Protein AF-A0A356DY30-F1 (afdb_monomer)

Radius of gyration: 29.34 Å; Cα contacts (8 Å, |Δi|>4): 37; chains: 1; bounding box: 63×56×59 Å

Solvent-accessible surface area (backbone atoms only — not comparable to full-atom values): 9509 Å² total; per-residue (Å²): 122,69,66,65,59,52,52,55,55,53,58,57,57,61,68,66,70,78,79,78,83,87,79,89,81,82,89,88,83,91,87,86,84,91,81,90,83,89,80,78,90,80,88,80,82,87,79,92,77,80,90,81,81,89,76,92,77,71,90,73,77,81,81,85,73,75,71,76,77,70,88,66,65,66,87,75,55,50,71,73,54,48,52,48,48,53,40,57,50,35,68,77,77,47,59,56,70,63,61,72,67,61,87,61,53,60,67,55,44,49,56,50,50,53,51,39,42,74,73,66,38,82,66,52,74,68,53,48,52,40,51,36,58,45,70,65,68,112

Foldseek 3Di:
DVVVVVVVVVVVVVVVPPPDPPDDDDDDDDDDDDDDDDDDDDDDDDDDDDDDDDDDDDDDDDDPPPPPPPPPPLQPDDPVRLLVVVVVLCVPVDDSVVLLPDDDALVRLLVVVVVVVVVPRPADPSNSNSNSVVSNVD

Sequence (138 aa):
MKTRKSLVLFVGLLTILVLSACATQADLPTEVPVVVQPTEIETMEPVETTESETAEVKTMEASETVEAEETKDLSDLSDAEMEALIAEKADGNHELEFILSQEMSAEEWSATLDRMIGYGADISPEEKEAIIEWLVNR

Nearest PDB structures (foldseek):
  5lqz-assembly1_U  TM=5.099E-01  e=9.447E+00  Ogataea angusta

Secondary structure (DSSP, 8-state):
-HHHHHHHHHHHHHHHGGG------------------------------------------------------GGG--HHHHHHHHHHHHTTSS-HHHHHT----HHHHHHHHHHHHHHT----HHHHHHHHHHHHH-

Structure (mmCIF, N/CA/C/O backbone):
data_AF-A0A356DY30-F1
#
_entry.id   AF-A0A356DY30-F1
#
loop_
_atom_site.group_PDB
_atom_site.id
_atom_site.type_symbol
_atom_site.label_atom_id
_atom_site.label_alt_id
_atom_site.label_comp_id
_atom_site.label_asym_id
_atom_site.label_entity_id
_atom_site.label_seq_id
_atom_site.pdbx_PDB_ins_code
_atom_site.Cartn_x
_atom_site.Cartn_y
_atom_site.Cartn_z
_atom_site.occupancy
_atom_site.B_iso_or_equiv
_atom_site.auth_seq_id
_atom_site.auth_comp_id
_atom_site.auth_asym_id
_atom_site.auth_atom_id
_atom_site.pdbx_PDB_model_num
ATOM 1 N N . MET A 1 1 ? -17.108 -36.200 -10.462 1.00 50.03 1 MET A N 1
ATOM 2 C CA . MET A 1 1 ? -17.301 -37.179 -9.356 1.00 50.03 1 MET A CA 1
ATOM 3 C C . MET A 1 1 ? -16.230 -37.111 -8.251 1.00 50.03 1 MET A C 1
ATOM 5 O O . MET A 1 1 ? -16.413 -37.755 -7.223 1.00 50.03 1 MET A O 1
ATOM 9 N N . LYS A 1 2 ? -15.141 -36.337 -8.413 1.00 55.62 2 LYS A N 1
ATOM 10 C CA . LYS A 1 2 ? -14.040 -36.224 -7.434 1.00 55.62 2 LYS A CA 1
ATOM 11 C C . LYS A 1 2 ? -14.417 -35.410 -6.180 1.00 55.62 2 LYS A C 1
ATOM 13 O O . LYS A 1 2 ? -14.047 -35.787 -5.077 1.00 55.62 2 LYS A O 1
ATOM 18 N N . THR A 1 3 ? -15.239 -34.372 -6.336 1.00 60.41 3 THR A N 1
ATOM 19 C CA . THR A 1 3 ? -15.653 -33.467 -5.245 1.00 60.41 3 THR A CA 1
ATOM 20 C C . THR A 1 3 ? -16.587 -34.123 -4.227 1.00 60.41 3 THR A C 1
ATOM 22 O O . THR A 1 3 ? -16.444 -33.899 -3.033 1.00 60.41 3 THR A O 1
ATOM 25 N N . ARG A 1 4 ? -17.482 -35.021 -4.662 1.00 64.62 4 ARG A N 1
ATOM 26 C CA . ARG A 1 4 ? -18.434 -35.709 -3.766 1.00 64.62 4 ARG A CA 1
ATOM 27 C C . ARG A 1 4 ? -17.764 -36.730 -2.837 1.00 64.62 4 ARG A C 1
ATOM 29 O O . ARG A 1 4 ? -18.181 -36.866 -1.696 1.00 64.62 4 ARG A O 1
ATOM 36 N N . LYS A 1 5 ? -16.709 -37.417 -3.297 1.00 59.84 5 LYS A N 1
ATOM 37 C CA . LYS A 1 5 ? -15.907 -38.325 -2.452 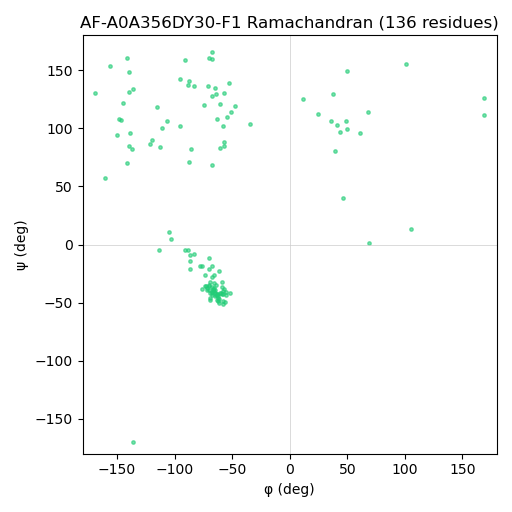1.00 59.84 5 LYS A CA 1
ATOM 38 C C . LYS A 1 5 ? -15.017 -37.558 -1.467 1.00 59.84 5 LYS A C 1
ATOM 40 O O . LYS A 1 5 ? -14.884 -37.997 -0.333 1.00 59.84 5 LYS A O 1
ATOM 45 N N . SER A 1 6 ? -14.476 -36.403 -1.871 1.00 59.16 6 SER A N 1
ATOM 46 C CA . SER A 1 6 ? -13.722 -35.516 -0.970 1.00 59.16 6 SER A CA 1
ATOM 47 C C . SER A 1 6 ? -14.611 -34.902 0.118 1.00 59.16 6 SER A C 1
ATOM 49 O O . SER A 1 6 ? -14.205 -34.853 1.272 1.00 59.16 6 SER A O 1
ATOM 51 N N . LEU A 1 7 ? -15.845 -34.514 -0.227 1.00 59.81 7 LEU A N 1
ATOM 52 C CA . LEU A 1 7 ? -16.814 -33.944 0.714 1.00 59.81 7 LEU A CA 1
ATOM 53 C C . LEU A 1 7 ? -17.208 -34.941 1.821 1.00 59.81 7 LEU A C 1
ATOM 55 O O . LEU A 1 7 ? -17.242 -34.582 2.992 1.00 59.81 7 LEU A O 1
ATOM 59 N N . VAL A 1 8 ? -17.451 -36.211 1.473 1.00 62.38 8 VAL A N 1
ATOM 60 C CA . VAL A 1 8 ? -17.827 -37.248 2.456 1.00 62.38 8 VAL A CA 1
ATOM 61 C C . VAL A 1 8 ? -16.662 -37.600 3.394 1.00 62.38 8 VAL A C 1
ATOM 63 O O . VAL A 1 8 ? -16.891 -37.880 4.568 1.00 62.38 8 VAL A O 1
ATOM 66 N N . LEU A 1 9 ? -15.414 -37.531 2.915 1.00 60.12 9 LEU A N 1
ATOM 67 C CA . LEU A 1 9 ? -14.227 -37.780 3.743 1.00 60.12 9 LEU A CA 1
ATOM 68 C C . LEU A 1 9 ? -13.961 -36.652 4.754 1.00 60.12 9 LEU A C 1
ATOM 70 O O . LEU A 1 9 ? -13.599 -36.941 5.892 1.00 60.12 9 LEU A O 1
ATOM 74 N N . PHE A 1 10 ? -14.201 -35.391 4.384 1.00 60.16 10 PHE A N 1
ATOM 75 C CA . PHE A 1 10 ? -14.034 -34.251 5.297 1.00 60.16 10 PHE A CA 1
ATOM 76 C C . PHE A 1 10 ? -15.111 -34.190 6.387 1.00 60.16 10 PHE A C 1
ATOM 78 O O . PHE A 1 10 ? -14.798 -33.921 7.546 1.00 60.16 10 PHE A O 1
ATOM 85 N N . VAL A 1 11 ? -16.368 -34.499 6.047 1.00 60.69 11 VAL A N 1
ATOM 86 C CA . VAL A 1 11 ? -17.472 -34.501 7.023 1.00 60.69 11 VAL A CA 1
ATOM 87 C C . VAL A 1 11 ? -17.304 -35.626 8.052 1.00 60.69 11 VAL A C 1
ATOM 89 O O . VAL A 1 11 ? -17.569 -35.415 9.232 1.00 60.69 11 VAL A O 1
ATOM 92 N N . GLY A 1 12 ? -16.791 -36.795 7.649 1.00 59.03 12 GLY A N 1
ATOM 93 C CA . GLY A 1 12 ? -16.480 -37.881 8.586 1.00 59.03 12 GLY A CA 1
ATOM 94 C C . GLY A 1 12 ? -15.362 -37.524 9.574 1.00 59.03 12 GLY A C 1
ATOM 95 O O . GLY A 1 12 ? -15.496 -37.788 10.768 1.00 59.03 12 GLY A O 1
ATOM 96 N N . LEU A 1 13 ? -14.297 -36.863 9.105 1.00 59.59 13 LEU A N 1
ATOM 97 C CA . LEU A 1 13 ? -13.152 -36.474 9.938 1.00 59.59 13 LEU A CA 1
ATOM 98 C C . LEU A 1 13 ? -13.527 -35.429 11.009 1.00 59.59 13 LEU A C 1
ATOM 100 O O . LEU A 1 13 ? -13.065 -35.516 12.145 1.00 59.59 13 LEU A O 1
ATOM 104 N N . LEU A 1 14 ? -14.412 -34.483 10.675 1.00 58.38 14 LEU A N 1
ATOM 105 C CA . LEU A 1 14 ? -14.859 -33.425 11.592 1.00 58.38 14 LEU A CA 1
ATOM 106 C C . LEU A 1 14 ? -15.707 -33.944 12.765 1.00 58.38 14 LEU A C 1
ATOM 108 O O . LEU A 1 14 ? -15.675 -33.363 13.845 1.00 58.38 14 LEU A O 1
ATOM 112 N N . THR A 1 15 ? -16.419 -35.063 12.600 1.00 58.31 15 THR A N 1
ATOM 113 C CA . THR A 1 15 ? -17.263 -35.623 13.677 1.00 58.31 15 THR A CA 1
ATOM 114 C C . THR A 1 15 ? -16.485 -36.348 14.781 1.00 58.31 15 THR A C 1
ATOM 116 O O . THR A 1 15 ? -17.002 -36.505 15.884 1.00 58.31 15 THR A O 1
ATOM 119 N N . ILE A 1 16 ? -15.233 -36.748 14.533 1.00 59.56 16 ILE A N 1
ATOM 120 C CA . ILE A 1 16 ? -14.413 -37.502 15.501 1.00 59.56 16 ILE A CA 1
ATOM 121 C C . ILE A 1 16 ? -13.660 -36.563 16.467 1.00 59.56 16 ILE A C 1
ATOM 123 O O . ILE A 1 16 ? -13.303 -36.967 17.572 1.00 59.56 16 ILE A O 1
ATOM 127 N N . LEU A 1 17 ? -13.469 -35.290 16.103 1.00 58.19 17 LEU A N 1
ATOM 128 C CA . LEU A 1 17 ? -12.658 -34.329 16.867 1.00 58.19 17 LEU A CA 1
ATOM 129 C C . LEU A 1 17 ? -13.381 -33.648 18.046 1.00 58.19 17 LEU A C 1
ATOM 131 O O . LEU A 1 17 ? -12.733 -32.985 18.849 1.00 58.19 17 LEU A O 1
ATOM 135 N N . VAL A 1 18 ? -14.698 -33.823 18.199 1.00 59.78 18 VAL A N 1
ATOM 136 C CA . VAL A 1 18 ? -15.502 -33.081 19.199 1.00 59.78 18 VAL A CA 1
ATOM 137 C C . VAL A 1 18 ? -15.558 -33.769 20.580 1.00 59.78 18 VAL A C 1
ATOM 139 O O . VAL A 1 18 ? -16.084 -33.207 21.534 1.00 59.78 18 VAL A O 1
ATOM 142 N N . LEU A 1 19 ? -14.986 -34.967 20.746 1.00 60.94 19 LEU A N 1
ATOM 143 C CA . LEU A 1 19 ? -15.152 -35.773 21.971 1.00 60.94 19 LEU A CA 1
ATOM 144 C C . LEU A 1 19 ? -13.967 -35.770 22.953 1.00 60.94 19 LEU A C 1
ATOM 146 O O . LEU A 1 19 ? -14.023 -36.490 23.946 1.00 60.94 19 LEU A O 1
ATOM 150 N N . SER A 1 20 ? -12.902 -34.991 22.734 1.00 62.38 20 SER A N 1
ATOM 151 C CA . SER A 1 20 ? -11.688 -35.118 23.559 1.00 62.38 20 SER A CA 1
ATOM 152 C C . SER A 1 20 ? -11.013 -33.791 23.906 1.00 62.38 20 SER A C 1
ATOM 154 O O . SER A 1 20 ? -9.905 -33.532 23.447 1.00 62.38 20 SER A O 1
ATOM 156 N N . ALA A 1 21 ? -11.637 -32.979 24.765 1.00 56.34 21 ALA A N 1
ATOM 157 C CA . ALA A 1 21 ? -10.910 -31.978 25.558 1.00 56.34 21 ALA A CA 1
ATOM 158 C C . ALA A 1 21 ? -11.705 -31.493 26.789 1.00 56.34 21 ALA A C 1
ATOM 160 O O . ALA A 1 21 ? -11.929 -30.301 26.973 1.00 56.34 21 ALA A O 1
ATOM 161 N N . CYS A 1 22 ? -12.113 -32.408 27.670 1.00 65.75 22 CYS A N 1
ATOM 162 C CA . CYS A 1 22 ? -12.351 -32.062 29.075 1.00 65.75 22 CYS A CA 1
ATOM 163 C C . CYS A 1 22 ? -11.298 -32.780 29.920 1.00 65.75 22 CYS A C 1
ATOM 165 O O . CYS A 1 22 ? -11.540 -33.866 30.436 1.00 65.75 22 CYS A O 1
ATOM 167 N N . ALA A 1 23 ? -10.115 -32.181 30.031 1.00 62.91 23 ALA A N 1
ATOM 168 C CA . ALA A 1 23 ? -9.128 -32.556 31.034 1.00 62.91 23 ALA A CA 1
ATOM 169 C C . ALA A 1 23 ? -8.837 -31.319 31.887 1.00 62.91 23 ALA A C 1
ATOM 171 O O . ALA A 1 23 ? -7.950 -30.522 31.601 1.00 62.91 23 ALA A O 1
ATOM 172 N N . THR A 1 24 ? -9.667 -31.139 32.911 1.00 67.00 24 THR A N 1
ATOM 173 C CA . THR A 1 24 ? -9.412 -30.245 34.039 1.00 67.00 24 THR A CA 1
ATOM 174 C C . THR A 1 24 ? -8.249 -30.802 34.850 1.00 67.00 24 THR A C 1
ATOM 176 O O . THR A 1 24 ? -8.324 -31.942 35.307 1.00 67.00 24 THR A O 1
ATOM 179 N N . GLN A 1 25 ? -7.228 -29.988 35.116 1.00 64.75 25 GLN A N 1
ATOM 180 C CA . GLN A 1 25 ? -6.392 -30.185 36.295 1.00 64.75 25 GLN A CA 1
ATOM 181 C C . GLN A 1 25 ? -6.057 -28.844 36.950 1.00 64.75 25 GLN A C 1
ATOM 183 O O . GLN A 1 25 ? -5.703 -27.873 36.287 1.00 64.75 25 GLN A O 1
ATOM 188 N N . ALA A 1 26 ? -6.260 -28.829 38.264 1.00 54.00 26 ALA A N 1
ATOM 189 C CA . ALA A 1 26 ? -6.121 -27.710 39.175 1.00 54.00 26 ALA A CA 1
ATOM 190 C C . ALA A 1 26 ? -4.683 -27.584 39.720 1.00 54.00 26 ALA A C 1
ATOM 192 O O . ALA A 1 26 ? -4.073 -28.592 40.061 1.00 54.00 26 ALA A O 1
ATOM 193 N N . ASP A 1 27 ? -4.210 -26.337 39.762 1.00 57.09 27 ASP A N 1
ATOM 194 C CA . ASP A 1 27 ? -3.654 -25.566 40.893 1.00 57.09 27 ASP A CA 1
ATOM 195 C C . ASP A 1 27 ? -2.547 -26.102 41.847 1.00 57.09 27 ASP A C 1
ATOM 197 O O . ASP A 1 27 ? -2.540 -27.259 42.265 1.00 57.09 27 ASP A O 1
ATOM 201 N N . LEU A 1 28 ? -1.756 -25.113 42.317 1.00 58.84 28 LEU A N 1
ATOM 202 C CA . LEU A 1 28 ? -0.865 -25.012 43.500 1.00 58.84 28 LEU A CA 1
ATOM 203 C C . LEU A 1 28 ? 0.678 -25.179 43.303 1.00 58.84 28 LEU A C 1
ATOM 205 O O . LEU A 1 28 ? 1.116 -25.756 42.312 1.00 58.84 28 LEU A O 1
ATOM 209 N N . PRO A 1 29 ? 1.538 -24.614 44.198 1.00 60.25 29 PRO A N 1
ATOM 210 C CA . PRO A 1 29 ? 2.161 -23.287 44.041 1.00 60.25 29 PRO A CA 1
ATOM 211 C C . PRO A 1 29 ? 3.681 -23.284 44.397 1.00 60.25 29 PRO A C 1
ATOM 213 O O . PRO A 1 29 ? 4.257 -24.327 44.677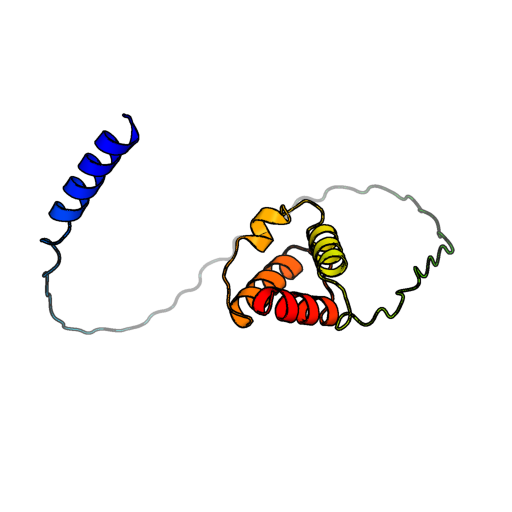 1.00 60.25 29 PRO A O 1
ATOM 216 N N . THR A 1 30 ? 4.290 -22.089 44.489 1.00 51.59 30 THR A N 1
ATOM 217 C CA . THR A 1 30 ? 5.448 -21.758 45.364 1.00 51.59 30 THR A CA 1
ATOM 218 C C . THR A 1 30 ? 6.819 -22.394 45.059 1.00 51.59 30 THR A C 1
ATOM 220 O O . THR A 1 30 ? 7.026 -23.576 45.282 1.00 51.59 30 THR A O 1
ATOM 223 N N . GLU A 1 31 ? 7.809 -21.575 44.675 1.00 52.69 31 GLU A N 1
ATOM 224 C CA . GLU A 1 31 ? 8.948 -21.147 45.527 1.00 52.69 31 GLU A CA 1
ATOM 225 C C . GLU A 1 31 ? 10.027 -20.440 44.669 1.00 52.69 31 GLU A C 1
ATOM 227 O O . GLU A 1 31 ? 10.505 -20.967 43.670 1.00 52.69 31 GLU A O 1
ATOM 232 N N . VAL A 1 32 ? 10.403 -19.221 45.063 1.00 66.19 32 VAL A N 1
ATOM 233 C CA . VAL A 1 32 ? 11.629 -18.495 44.661 1.00 66.19 32 VAL A CA 1
ATOM 234 C C . VAL A 1 32 ? 12.678 -18.750 45.750 1.00 66.19 32 VAL A C 1
ATOM 236 O O . VAL A 1 32 ? 12.275 -18.721 46.915 1.00 66.19 32 VAL A O 1
ATOM 239 N N . PRO A 1 33 ? 13.992 -18.923 45.459 1.00 57.38 33 PRO A N 1
ATOM 240 C CA . PRO A 1 33 ? 14.856 -17.745 45.238 1.00 57.38 33 PRO A CA 1
ATOM 241 C C . PRO A 1 33 ? 16.145 -17.924 44.379 1.00 57.38 33 PRO A C 1
ATOM 243 O O . PRO A 1 33 ? 16.749 -18.985 44.327 1.00 57.38 33 PRO A O 1
ATOM 246 N N . VAL A 1 34 ? 16.567 -16.803 43.763 1.00 54.81 34 VAL A N 1
ATOM 247 C CA . VAL A 1 34 ? 17.926 -16.191 43.673 1.00 54.81 34 VAL A CA 1
ATOM 248 C C . VAL A 1 34 ? 19.170 -17.101 43.526 1.00 54.81 34 VAL A C 1
ATOM 250 O O . VAL A 1 34 ? 19.427 -17.937 44.377 1.00 54.81 34 VAL A O 1
ATOM 253 N N . VAL A 1 35 ? 20.035 -16.815 42.534 1.00 51.34 35 VAL A N 1
ATOM 254 C CA . VAL A 1 35 ? 21.464 -16.406 42.686 1.00 51.34 35 VAL A CA 1
ATOM 255 C C . VAL A 1 35 ? 22.198 -16.431 41.325 1.00 51.34 35 VAL A C 1
ATOM 257 O O . VAL A 1 35 ? 22.431 -17.471 40.724 1.00 51.34 35 VAL A O 1
ATOM 260 N N . VAL A 1 36 ? 22.540 -15.218 40.876 1.00 53.03 36 VAL A N 1
ATOM 261 C CA . VAL A 1 36 ? 23.788 -14.730 40.250 1.00 53.03 36 VAL A CA 1
ATOM 262 C C . VAL A 1 36 ? 24.820 -15.778 39.794 1.00 53.03 36 VAL A C 1
ATOM 264 O O . VAL A 1 36 ? 25.368 -16.489 40.628 1.00 53.03 36 VAL A O 1
ATOM 267 N N . GLN A 1 37 ? 25.223 -15.732 38.515 1.00 54.38 37 GLN A N 1
ATOM 268 C CA . GLN A 1 37 ? 26.633 -15.533 38.125 1.00 54.38 37 GLN A CA 1
ATOM 269 C C . GLN A 1 37 ? 26.799 -15.249 36.613 1.00 54.38 37 GLN A C 1
ATOM 271 O O . GLN A 1 37 ? 26.254 -15.988 35.796 1.00 54.38 37 GLN A O 1
ATOM 276 N N . PRO A 1 38 ? 27.541 -14.187 36.236 1.00 55.22 38 PRO A N 1
ATOM 277 C CA . PRO A 1 38 ? 28.039 -13.955 34.884 1.00 55.22 38 PRO A CA 1
ATOM 278 C C . PRO A 1 38 ? 29.396 -14.652 34.713 1.00 55.22 38 PRO A C 1
ATOM 280 O O . PRO A 1 38 ? 30.224 -14.633 35.626 1.00 55.22 38 PRO A O 1
ATOM 283 N N . THR A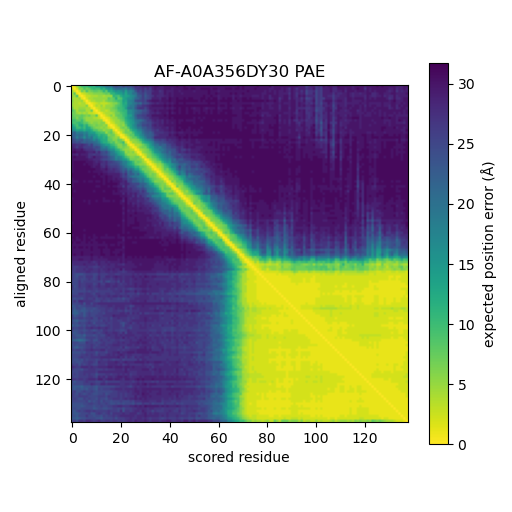 1 39 ? 29.661 -15.263 33.560 1.00 46.03 39 THR A N 1
ATOM 284 C CA . THR A 1 39 ? 30.970 -15.874 33.285 1.00 46.03 39 THR A CA 1
ATOM 285 C C . THR A 1 39 ? 31.325 -15.717 31.806 1.00 46.03 39 THR A C 1
ATOM 287 O O . THR A 1 39 ? 30.547 -16.129 30.954 1.00 46.03 39 THR A O 1
ATOM 290 N N . GLU A 1 40 ? 32.477 -15.060 31.595 1.00 51.47 40 GLU A N 1
ATOM 291 C CA . GLU A 1 40 ? 33.423 -15.078 30.456 1.00 51.47 40 GLU A CA 1
ATOM 292 C C . GLU A 1 40 ? 32.829 -14.919 29.045 1.00 51.47 40 GLU A C 1
ATOM 294 O O . GLU A 1 40 ? 32.150 -15.792 28.530 1.00 51.47 40 GLU A O 1
ATOM 299 N N . ILE A 1 41 ? 32.968 -13.777 28.361 1.00 48.41 41 ILE A N 1
ATOM 300 C CA . ILE A 1 41 ? 34.210 -13.220 27.785 1.00 48.41 41 ILE A CA 1
ATOM 301 C C . ILE A 1 41 ? 35.104 -14.311 27.176 1.00 48.41 41 ILE A C 1
ATOM 303 O O . ILE A 1 41 ? 36.096 -14.706 27.778 1.00 48.41 41 ILE A O 1
ATOM 307 N N . GLU A 1 42 ? 34.792 -14.746 25.954 1.00 49.81 42 GLU A N 1
ATOM 308 C CA . GLU A 1 42 ? 35.799 -15.354 25.085 1.00 49.81 42 GLU A CA 1
ATOM 309 C C . GLU A 1 42 ? 36.079 -14.412 23.913 1.00 49.81 42 GLU A C 1
ATOM 311 O O . GLU A 1 42 ? 35.310 -14.250 22.966 1.00 49.81 42 GLU A O 1
ATOM 316 N N . THR A 1 43 ? 37.189 -13.705 24.078 1.00 47.09 43 THR A N 1
ATOM 317 C CA . THR A 1 43 ? 37.907 -12.943 23.072 1.00 47.09 43 THR A CA 1
ATOM 318 C C . THR A 1 43 ? 38.381 -13.867 21.956 1.00 47.09 43 THR A C 1
ATOM 320 O O . THR A 1 43 ? 39.208 -14.740 22.199 1.00 47.09 43 THR A O 1
ATOM 323 N N . MET A 1 44 ? 37.953 -13.597 20.724 1.00 46.97 44 MET A N 1
ATOM 324 C CA . MET A 1 44 ? 38.687 -13.985 19.519 1.00 46.97 44 MET A CA 1
ATOM 325 C C . MET A 1 44 ? 38.609 -12.847 18.490 1.00 46.97 44 MET A C 1
ATOM 327 O O . MET A 1 44 ? 37.764 -12.836 17.604 1.00 46.97 44 MET A O 1
ATOM 331 N N . GLU A 1 45 ? 39.510 -11.877 18.621 1.00 60.22 45 GLU A N 1
ATOM 332 C CA . GLU A 1 45 ? 40.210 -11.317 17.455 1.00 60.22 45 GLU A CA 1
ATOM 333 C C . GLU A 1 45 ? 41.494 -12.157 17.277 1.00 60.22 45 GLU A C 1
ATOM 335 O O . GLU A 1 45 ? 41.905 -12.768 18.271 1.00 60.22 45 GLU A O 1
ATOM 340 N N . PRO A 1 46 ? 42.178 -12.229 16.114 1.00 54.53 46 PRO A N 1
ATOM 341 C CA . PRO A 1 46 ? 42.156 -11.281 14.990 1.00 54.53 46 PRO A CA 1
ATOM 342 C C . PRO A 1 46 ? 42.209 -11.939 13.591 1.00 54.53 46 PRO A C 1
ATOM 344 O O . PRO A 1 46 ? 42.733 -13.035 13.444 1.00 54.53 46 PRO A O 1
ATOM 347 N N . VAL A 1 47 ? 41.812 -11.226 12.532 1.00 45.38 47 VAL A N 1
ATOM 348 C CA . VAL A 1 47 ? 42.486 -11.339 11.222 1.00 45.38 47 VAL A CA 1
ATOM 349 C C . VAL A 1 47 ? 42.445 -9.975 10.540 1.00 45.38 47 VAL A C 1
ATOM 351 O O . VAL A 1 47 ? 41.412 -9.536 10.041 1.00 45.38 47 VAL A O 1
ATOM 354 N N . GLU A 1 48 ? 43.607 -9.326 10.509 1.00 51.06 48 GLU A N 1
ATOM 355 C CA . GLU A 1 48 ? 43.931 -8.323 9.505 1.00 51.06 48 GLU A CA 1
ATOM 356 C C . GLU A 1 48 ? 43.806 -8.933 8.106 1.00 51.06 48 GLU A C 1
ATOM 358 O O . GLU A 1 48 ? 44.380 -9.982 7.808 1.00 51.06 48 GLU A O 1
ATOM 363 N N . THR A 1 49 ? 43.101 -8.254 7.210 1.00 40.81 49 THR A N 1
ATOM 364 C CA . THR A 1 49 ? 43.273 -8.443 5.770 1.00 40.81 49 THR A CA 1
ATOM 365 C C . THR A 1 49 ? 43.231 -7.075 5.103 1.00 40.81 49 THR A C 1
ATOM 367 O O . THR A 1 49 ? 42.176 -6.494 4.885 1.00 40.81 49 THR A O 1
ATOM 370 N N . THR A 1 50 ? 44.441 -6.561 4.892 1.00 38.22 50 THR A N 1
ATOM 371 C CA . THR A 1 50 ? 44.963 -6.026 3.628 1.00 38.22 50 THR A CA 1
ATOM 372 C C . THR A 1 50 ? 44.023 -5.177 2.767 1.00 38.22 50 THR A C 1
ATOM 374 O O . THR A 1 50 ? 43.200 -5.683 2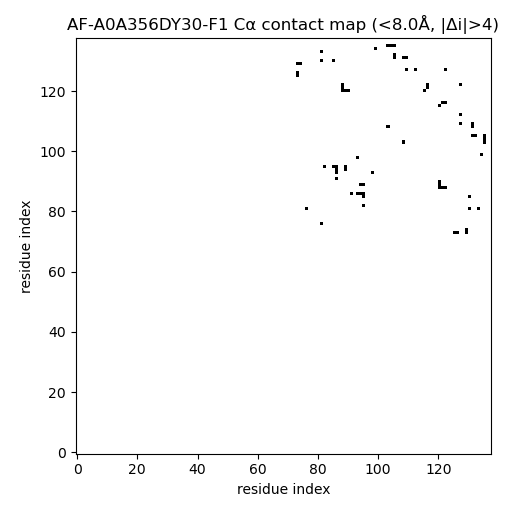.013 1.00 38.22 50 THR A O 1
ATOM 377 N N . GLU A 1 51 ? 44.253 -3.867 2.853 1.00 52.38 51 GLU A N 1
ATOM 378 C CA . GLU A 1 51 ? 44.578 -2.959 1.742 1.00 52.38 51 GLU A CA 1
ATOM 379 C C . GLU A 1 51 ? 44.114 -3.358 0.323 1.00 52.38 51 GLU A C 1
ATOM 381 O O . GLU A 1 51 ? 44.665 -4.251 -0.319 1.00 52.38 51 GLU A O 1
ATOM 386 N N . SER A 1 52 ? 43.167 -2.587 -0.208 1.00 41.34 52 SER A N 1
ATOM 387 C CA . SER A 1 52 ? 43.031 -2.288 -1.639 1.00 41.34 52 SER A CA 1
ATOM 388 C C . SER A 1 52 ? 42.401 -0.894 -1.716 1.00 41.34 52 SER A C 1
ATOM 390 O O . SER A 1 52 ? 41.279 -0.679 -1.268 1.00 41.34 52 SER A O 1
ATOM 392 N N . GLU A 1 53 ? 43.235 0.135 -1.834 1.00 49.94 53 GLU A N 1
ATOM 393 C CA . GLU A 1 53 ? 43.580 0.797 -3.098 1.00 49.94 53 GLU A CA 1
ATOM 394 C C . GLU A 1 53 ? 42.358 1.413 -3.803 1.00 49.94 53 GLU A C 1
ATOM 396 O O . GLU A 1 53 ? 41.608 0.767 -4.524 1.00 49.94 53 GLU A O 1
ATOM 401 N N . THR A 1 54 ? 42.193 2.711 -3.545 1.00 42.00 54 THR A N 1
ATOM 402 C CA . THR A 1 54 ? 42.021 3.768 -4.547 1.00 42.00 54 THR A CA 1
ATOM 403 C C . THR A 1 54 ? 41.225 3.426 -5.810 1.00 42.00 54 THR A C 1
ATOM 405 O O . THR A 1 54 ? 41.760 2.899 -6.780 1.00 42.00 54 THR A O 1
ATOM 408 N N . ALA A 1 55 ? 39.998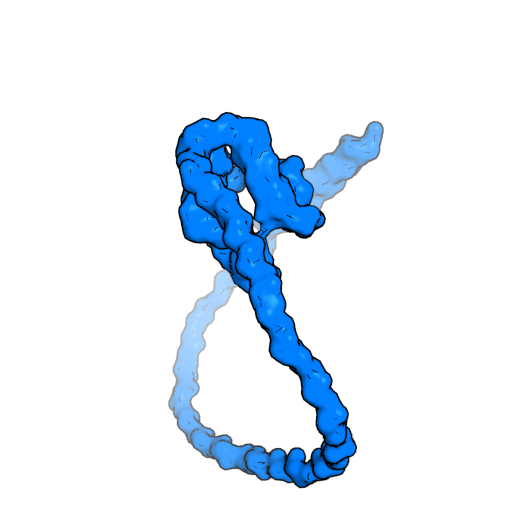 3.940 -5.882 1.00 43.19 55 ALA A N 1
ATOM 409 C CA . ALA A 1 55 ? 39.471 4.467 -7.134 1.00 43.19 55 ALA A CA 1
ATOM 410 C C . ALA A 1 55 ? 38.503 5.616 -6.840 1.00 43.19 55 ALA A C 1
ATOM 412 O O . ALA A 1 55 ? 37.388 5.421 -6.359 1.00 43.19 55 ALA A O 1
ATOM 413 N N . GLU A 1 56 ? 38.963 6.828 -7.145 1.00 55.31 56 GLU A N 1
ATOM 414 C CA . GLU A 1 56 ? 38.112 7.975 -7.425 1.00 55.31 56 GLU A CA 1
ATOM 415 C C . GLU A 1 56 ? 37.013 7.566 -8.413 1.00 55.31 56 GLU A C 1
ATOM 417 O O . GLU A 1 56 ? 37.291 7.212 -9.559 1.00 55.31 56 GLU A O 1
ATOM 422 N N . VAL A 1 57 ? 35.753 7.674 -8.000 1.00 45.03 57 VAL A N 1
ATOM 423 C CA . VAL A 1 57 ? 34.634 7.735 -8.937 1.00 45.03 57 VAL A CA 1
ATOM 424 C C . VAL A 1 57 ? 33.920 9.054 -8.708 1.00 45.03 57 VAL A C 1
ATOM 426 O O . VAL A 1 57 ? 33.024 9.189 -7.887 1.00 45.03 57 VAL A O 1
ATOM 429 N N . LYS A 1 58 ? 34.414 10.036 -9.462 1.00 47.47 58 LYS A N 1
ATOM 430 C CA . LYS A 1 58 ? 33.615 10.916 -10.310 1.00 47.47 58 LYS A CA 1
ATOM 431 C C . LYS A 1 58 ? 32.399 11.548 -9.631 1.00 47.47 58 LYS A C 1
ATOM 433 O O . LYS A 1 58 ? 31.305 10.995 -9.629 1.00 47.47 58 LYS A O 1
ATOM 438 N N . THR A 1 59 ? 32.597 12.799 -9.228 1.00 44.19 59 THR A N 1
ATOM 439 C CA . THR A 1 59 ? 31.595 13.864 -9.299 1.00 44.19 59 THR A CA 1
ATOM 440 C C . THR A 1 59 ? 30.723 13.674 -10.543 1.00 44.19 59 THR A C 1
ATOM 442 O O . THR A 1 59 ? 31.159 13.936 -11.666 1.00 44.19 59 THR A O 1
ATOM 445 N N . MET A 1 60 ? 29.505 13.177 -10.349 1.00 44.38 60 MET A N 1
ATOM 446 C CA . MET A 1 60 ? 28.431 13.330 -11.317 1.00 44.38 60 MET A CA 1
ATOM 447 C C . MET A 1 60 ? 27.639 14.546 -10.870 1.00 44.38 60 MET A C 1
ATOM 449 O O . MET A 1 60 ? 26.886 14.511 -9.901 1.00 44.38 60 MET A O 1
ATOM 453 N N . GLU A 1 61 ? 27.902 15.650 -11.562 1.00 47.47 61 GLU A N 1
ATOM 454 C CA . GLU A 1 61 ? 26.935 16.723 -11.680 1.00 47.47 61 GLU A CA 1
ATOM 455 C C . GLU A 1 61 ? 25.598 16.163 -12.170 1.00 47.47 61 GLU A C 1
ATOM 457 O O . GLU A 1 61 ? 25.555 15.332 -13.078 1.00 47.47 61 GLU A O 1
ATOM 462 N N . ALA A 1 62 ? 24.539 16.695 -11.566 1.00 48.19 62 ALA A N 1
ATOM 463 C CA . ALA A 1 62 ? 23.287 17.056 -12.207 1.00 48.19 62 ALA A CA 1
ATOM 464 C C . ALA A 1 62 ? 22.712 16.052 -13.219 1.00 48.19 62 ALA A C 1
ATOM 466 O O . ALA A 1 62 ? 22.930 16.129 -14.427 1.00 48.19 62 ALA A O 1
ATOM 467 N N . SER A 1 63 ? 21.782 15.242 -12.733 1.00 40.69 63 SER A N 1
ATOM 468 C CA . SER A 1 63 ? 20.494 15.189 -13.410 1.00 40.69 63 SER A CA 1
ATOM 469 C C . SER A 1 63 ? 19.414 15.192 -12.345 1.00 40.69 63 SER A C 1
ATOM 471 O O . SER A 1 63 ? 18.922 14.164 -11.896 1.00 40.69 63 SER A O 1
ATOM 473 N N . GLU A 1 64 ? 19.122 16.408 -11.901 1.00 50.25 64 GLU A N 1
ATOM 474 C CA . GLU A 1 64 ? 17.831 16.789 -11.357 1.00 50.25 64 GLU A CA 1
ATOM 475 C C . GLU A 1 64 ? 16.788 16.484 -12.445 1.00 50.25 64 GLU A C 1
ATOM 477 O O . GLU A 1 64 ? 16.467 17.310 -13.294 1.00 50.25 64 GLU A O 1
ATOM 482 N N . THR A 1 65 ? 16.332 15.236 -12.483 1.00 38.25 65 THR A N 1
ATOM 483 C CA . THR A 1 65 ? 15.002 14.919 -12.986 1.00 38.25 65 THR A CA 1
ATOM 484 C C . THR A 1 65 ? 14.097 15.097 -11.784 1.00 38.25 65 THR A C 1
ATOM 486 O O . THR A 1 65 ? 13.796 14.167 -11.049 1.00 38.25 65 THR A O 1
ATOM 489 N N . VAL A 1 66 ? 13.734 16.357 -11.542 1.00 47.16 66 VAL A N 1
ATOM 490 C CA . VAL A 1 66 ? 12.451 16.677 -10.926 1.00 47.16 66 VAL A CA 1
ATOM 491 C C . VAL A 1 66 ? 11.396 16.135 -11.882 1.00 47.16 66 VAL A C 1
ATOM 493 O O . VAL A 1 66 ? 10.926 16.818 -12.792 1.00 47.16 66 VAL A O 1
ATOM 496 N N . GLU A 1 67 ? 11.125 14.840 -11.743 1.00 48.00 67 GLU A N 1
ATOM 497 C CA . GLU A 1 67 ? 9.851 14.275 -12.126 1.00 48.00 67 GLU A CA 1
ATOM 498 C C . GLU A 1 67 ? 8.839 15.123 -11.373 1.00 48.00 67 GLU A C 1
ATOM 500 O O . GLU A 1 67 ? 8.852 15.210 -10.145 1.00 48.00 67 GLU A O 1
ATOM 505 N N . ALA A 1 68 ? 8.118 15.937 -12.136 1.00 45.28 68 ALA A N 1
ATOM 506 C CA . ALA A 1 68 ? 7.038 16.717 -11.601 1.00 45.28 68 ALA A CA 1
ATOM 507 C C . ALA A 1 68 ? 6.073 15.701 -10.997 1.00 45.28 68 ALA A C 1
ATOM 509 O O . ALA A 1 68 ? 5.346 15.045 -11.739 1.00 45.28 68 ALA A O 1
ATOM 510 N N . GLU A 1 69 ? 6.109 15.559 -9.672 1.00 53.38 69 GLU A N 1
ATOM 511 C CA . GLU A 1 69 ? 4.978 15.078 -8.899 1.00 53.38 69 GLU A CA 1
ATOM 512 C C . GLU A 1 69 ? 3.841 16.040 -9.229 1.00 53.38 69 GLU A C 1
ATOM 514 O O . GLU A 1 69 ? 3.682 17.123 -8.657 1.00 53.38 69 GLU A O 1
ATOM 519 N N . GLU A 1 70 ? 3.127 15.696 -10.297 1.00 51.53 70 GLU A N 1
ATOM 520 C CA . GLU A 1 70 ? 1.828 16.231 -10.605 1.00 51.53 70 GLU A CA 1
ATOM 521 C C . GLU A 1 70 ? 1.040 16.055 -9.315 1.00 51.53 70 GLU A C 1
ATOM 523 O O . GLU A 1 70 ? 0.844 14.935 -8.848 1.00 51.53 70 GLU A O 1
ATOM 528 N N . THR A 1 71 ? 0.670 17.170 -8.688 1.00 59.22 71 THR A N 1
ATOM 529 C CA . THR A 1 71 ? -0.202 17.201 -7.516 1.00 59.22 71 THR A CA 1
ATOM 530 C C . THR A 1 71 ? -1.588 16.750 -7.965 1.00 59.22 71 THR A C 1
ATOM 532 O O . THR A 1 71 ? -2.507 17.559 -8.107 1.00 59.22 71 THR A O 1
ATOM 535 N N . LYS A 1 72 ? -1.703 15.474 -8.324 1.00 68.81 72 LYS A N 1
ATOM 536 C CA . LYS A 1 72 ? -2.941 14.823 -8.679 1.00 68.81 72 LYS A CA 1
ATOM 537 C C . LYS A 1 72 ? -3.670 14.605 -7.369 1.00 68.81 72 LYS A C 1
ATOM 539 O O . LYS A 1 72 ? -3.133 13.994 -6.450 1.00 68.81 72 LYS A O 1
ATOM 544 N N . ASP A 1 73 ? -4.856 15.188 -7.266 1.00 82.81 73 ASP A N 1
ATOM 545 C CA . ASP A 1 73 ? -5.714 14.964 -6.115 1.00 82.81 73 ASP A CA 1
ATOM 546 C C . ASP A 1 73 ? -6.096 13.480 -6.094 1.00 82.81 73 ASP A C 1
ATOM 548 O O . ASP A 1 73 ? -6.829 13.002 -6.962 1.00 82.81 73 ASP A O 1
ATOM 552 N N . LEU A 1 74 ? -5.529 12.739 -5.141 1.00 87.19 74 LEU A N 1
ATOM 553 C CA . LEU A 1 74 ? -5.709 11.293 -5.034 1.00 87.19 74 LEU A CA 1
ATOM 554 C C . LEU A 1 74 ? -7.153 10.919 -4.665 1.00 87.19 74 LEU A C 1
ATOM 556 O O . LEU A 1 74 ? -7.559 9.781 -4.891 1.00 87.19 74 LEU A O 1
ATOM 560 N N . SER A 1 75 ? -7.932 11.870 -4.134 1.00 80.00 75 SER A N 1
ATOM 561 C CA . SER A 1 75 ? -9.326 11.653 -3.737 1.00 80.00 75 SER A CA 1
ATOM 562 C C . SER A 1 75 ? -10.312 11.639 -4.912 1.00 80.00 75 SER A C 1
ATOM 564 O O . SER A 1 75 ? -11.401 11.083 -4.788 1.00 80.00 75 SER A O 1
ATOM 566 N N . ASP A 1 76 ? -9.914 12.178 -6.069 1.00 87.56 76 ASP A N 1
ATOM 567 C CA . ASP A 1 76 ? -10.747 12.279 -7.277 1.00 87.56 76 ASP A CA 1
ATOM 568 C C . ASP A 1 76 ? -10.357 11.259 -8.368 1.00 87.56 76 ASP A C 1
ATOM 570 O O . ASP A 1 76 ? -10.821 11.347 -9.511 1.00 87.56 76 ASP A O 1
ATOM 574 N N . LEU A 1 77 ? -9.501 10.282 -8.047 1.00 93.25 77 LEU A N 1
ATOM 575 C CA . LEU A 1 77 ? -9.124 9.228 -8.990 1.00 93.25 77 LEU A CA 1
ATOM 576 C C . LEU A 1 77 ? -10.332 8.357 -9.346 1.00 93.25 77 LEU A C 1
ATOM 578 O O . LEU A 1 77 ? -11.081 7.905 -8.481 1.00 93.25 77 LEU A O 1
ATOM 582 N N . SER A 1 78 ? -10.496 8.067 -10.637 1.00 95.94 78 SER A N 1
ATOM 583 C CA . SER A 1 78 ? -11.418 7.014 -11.064 1.00 95.94 78 SER A CA 1
ATOM 584 C C . SER A 1 78 ? -10.919 5.633 -10.626 1.00 95.94 78 SER A C 1
ATOM 586 O O . SER A 1 78 ? -9.720 5.436 -10.431 1.00 95.94 78 SER A O 1
ATOM 588 N N . ASP A 1 79 ? -11.816 4.644 -10.558 1.00 96.62 79 ASP A N 1
ATOM 589 C CA . ASP A 1 79 ? -11.458 3.264 -10.189 1.00 96.62 79 ASP A CA 1
ATOM 590 C C . ASP A 1 79 ? -10.296 2.718 -11.028 1.00 96.62 79 ASP A C 1
ATOM 592 O O . ASP A 1 79 ? -9.362 2.129 -10.496 1.00 96.62 79 ASP A O 1
ATOM 596 N N . ALA A 1 80 ? -10.300 2.985 -12.337 1.00 97.12 80 ALA A N 1
ATOM 597 C CA . ALA A 1 80 ? -9.235 2.545 -13.235 1.00 97.12 80 ALA A CA 1
ATOM 598 C C . ALA A 1 80 ? -7.882 3.220 -12.939 1.00 97.12 80 ALA A C 1
ATOM 600 O O . ALA A 1 80 ? -6.834 2.610 -13.138 1.00 97.12 80 ALA A O 1
ATOM 601 N N . GLU A 1 81 ? -7.888 4.474 -12.484 1.00 97.06 81 GLU A N 1
ATOM 602 C CA . GLU A 1 81 ? -6.668 5.187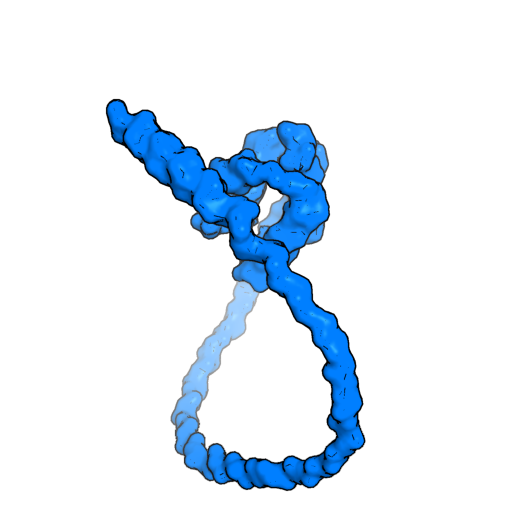 -12.098 1.00 97.06 81 GLU A CA 1
ATOM 603 C C . GLU A 1 81 ? -6.150 4.714 -10.742 1.00 97.06 81 GLU A C 1
ATOM 605 O O . GLU A 1 81 ? -4.943 4.550 -10.584 1.00 97.06 81 GLU A O 1
ATOM 610 N N . MET A 1 82 ? -7.045 4.436 -9.792 1.00 97.44 82 MET A N 1
ATOM 611 C CA . MET A 1 82 ? -6.665 3.874 -8.498 1.00 97.44 82 MET A CA 1
ATOM 612 C C . MET A 1 82 ? -6.131 2.442 -8.639 1.00 97.44 82 MET A C 1
ATOM 614 O O . MET A 1 82 ? -5.117 2.094 -8.041 1.00 97.44 82 MET A O 1
ATOM 618 N N . GLU A 1 83 ? -6.751 1.615 -9.481 1.00 98.06 83 GLU A N 1
ATOM 619 C CA . GLU A 1 83 ? -6.241 0.284 -9.822 1.00 98.06 83 GLU A CA 1
ATOM 620 C C . GLU A 1 83 ? -4.851 0.347 -10.466 1.00 98.06 83 GLU A C 1
ATOM 622 O O . GLU A 1 83 ? -3.976 -0.452 -10.121 1.00 98.06 83 GLU A O 1
ATOM 627 N N . ALA A 1 84 ? -4.628 1.306 -11.372 1.00 97.94 84 ALA A N 1
ATOM 628 C CA . ALA A 1 84 ? -3.323 1.525 -11.988 1.00 97.94 84 ALA A CA 1
ATOM 629 C C . ALA A 1 84 ? -2.273 1.959 -10.955 1.00 97.94 84 ALA A C 1
ATOM 631 O O . ALA A 1 84 ? -1.178 1.401 -10.957 1.00 97.94 84 ALA A O 1
ATOM 632 N N . LEU A 1 85 ? -2.628 2.871 -10.042 1.00 97.06 85 LEU A N 1
ATOM 633 C CA . LEU A 1 85 ? -1.768 3.278 -8.930 1.00 97.06 85 LEU A CA 1
ATOM 634 C C . LEU A 1 85 ? -1.398 2.070 -8.062 1.00 97.06 85 LEU A C 1
ATOM 636 O O . LEU A 1 85 ? -0.224 1.813 -7.830 1.00 97.06 85 LEU A O 1
ATOM 640 N N . ILE A 1 86 ? -2.376 1.273 -7.624 1.00 98.06 86 ILE A N 1
ATOM 641 C CA . ILE A 1 86 ? -2.122 0.089 -6.788 1.00 98.06 86 ILE A CA 1
ATOM 642 C C . ILE A 1 86 ? -1.218 -0.917 -7.515 1.00 98.06 86 ILE A C 1
ATOM 644 O O . ILE A 1 86 ? -0.313 -1.484 -6.901 1.00 98.06 86 ILE A O 1
ATOM 648 N N . ALA A 1 87 ? -1.438 -1.141 -8.814 1.00 98.25 87 ALA A N 1
ATOM 649 C CA . ALA A 1 87 ? -0.609 -2.039 -9.615 1.00 98.25 87 ALA A CA 1
ATOM 650 C C . ALA A 1 87 ? 0.831 -1.525 -9.774 1.00 98.25 87 ALA A C 1
ATOM 652 O O . ALA A 1 87 ? 1.771 -2.316 -9.691 1.00 98.25 87 ALA A O 1
ATOM 653 N N . GLU A 1 88 ? 1.006 -0.217 -9.965 1.00 97.75 88 GLU A N 1
ATOM 654 C CA . GLU A 1 88 ? 2.312 0.442 -9.994 1.00 97.75 88 GLU A CA 1
ATOM 655 C C . GLU A 1 88 ? 3.034 0.279 -8.652 1.00 97.75 88 GLU A C 1
ATOM 657 O O . GLU A 1 88 ? 4.156 -0.220 -8.611 1.00 97.75 88 GLU A O 1
ATOM 662 N N . LYS A 1 89 ? 2.359 0.592 -7.540 1.00 97.50 89 LYS A N 1
ATOM 663 C CA . LYS A 1 89 ? 2.925 0.496 -6.186 1.00 97.50 89 LYS A CA 1
ATOM 664 C C . LYS A 1 89 ? 3.243 -0.929 -5.744 1.00 97.50 89 LYS A C 1
ATOM 666 O O . LYS A 1 89 ? 4.116 -1.134 -4.902 1.00 97.50 89 LYS A O 1
ATOM 671 N N . ALA A 1 90 ? 2.552 -1.922 -6.297 1.00 97.44 90 ALA A N 1
ATOM 672 C CA . ALA A 1 90 ? 2.879 -3.323 -6.070 1.00 97.44 90 ALA A CA 1
ATOM 673 C C . ALA A 1 90 ? 4.199 -3.740 -6.749 1.00 97.44 90 ALA A C 1
ATOM 675 O O . ALA A 1 90 ? 4.780 -4.752 -6.349 1.00 97.44 90 ALA A O 1
ATOM 676 N N . ASP A 1 91 ? 4.660 -3.003 -7.768 1.00 96.75 91 ASP A N 1
ATOM 677 C CA . ASP A 1 91 ? 5.898 -3.240 -8.529 1.00 96.75 91 ASP A CA 1
ATOM 678 C C . ASP A 1 91 ? 6.080 -4.716 -8.946 1.00 96.75 91 ASP A C 1
ATOM 680 O O . ASP A 1 91 ? 7.136 -5.332 -8.803 1.00 96.75 91 ASP A O 1
ATOM 684 N N . GLY A 1 92 ? 4.983 -5.360 -9.362 1.00 96.31 92 GLY A N 1
ATOM 685 C CA . GLY A 1 92 ? 4.963 -6.774 -9.757 1.00 96.31 92 GLY A CA 1
ATOM 686 C C . GLY A 1 92 ? 5.172 -7.796 -8.626 1.00 96.31 92 GLY A C 1
ATOM 687 O O . GLY A 1 92 ? 5.160 -8.998 -8.892 1.00 96.31 92 GLY A O 1
ATOM 688 N N . ASN A 1 93 ? 5.323 -7.371 -7.367 1.00 97.56 93 ASN A N 1
ATOM 689 C CA . ASN A 1 93 ? 5.425 -8.276 -6.213 1.00 97.56 93 ASN A CA 1
ATOM 690 C C . ASN A 1 93 ? 4.075 -8.910 -5.854 1.00 97.56 93 ASN A C 1
ATOM 692 O O . ASN A 1 93 ? 4.020 -10.011 -5.295 1.00 97.56 93 ASN A O 1
ATOM 696 N N . HIS A 1 94 ? 2.983 -8.227 -6.197 1.00 97.00 94 HIS A N 1
ATOM 697 C CA . HIS A 1 94 ? 1.618 -8.682 -5.984 1.00 97.00 94 HIS A CA 1
ATOM 698 C C . HIS A 1 94 ? 0.765 -8.421 -7.223 1.00 97.00 94 HIS A C 1
ATOM 700 O O . HIS A 1 94 ? 0.784 -7.332 -7.789 1.00 97.00 94 HIS A O 1
ATOM 706 N N . GLU A 1 95 ? -0.011 -9.426 -7.621 1.00 98.00 95 GLU A N 1
ATOM 707 C CA . GLU A 1 95 ? -1.007 -9.277 -8.681 1.00 98.00 95 GLU A CA 1
ATOM 708 C C . GLU A 1 95 ? -2.172 -8.418 -8.183 1.00 98.00 95 GLU A C 1
ATOM 710 O O . GLU A 1 95 ? -2.687 -8.646 -7.083 1.00 98.00 95 GLU A O 1
ATOM 715 N N . LEU A 1 96 ? -2.641 -7.483 -9.014 1.00 98.31 96 LEU A N 1
ATOM 716 C CA . LEU A 1 96 ? -3.767 -6.613 -8.670 1.00 98.31 96 LEU A CA 1
ATOM 717 C C . LEU A 1 96 ? -5.007 -7.436 -8.285 1.00 98.31 96 LEU A C 1
ATOM 719 O O . LEU A 1 96 ? -5.616 -7.176 -7.255 1.00 98.31 96 LEU A O 1
ATOM 723 N N . GLU A 1 97 ? -5.328 -8.499 -9.031 1.00 98.25 97 GLU A N 1
ATOM 724 C CA . GLU A 1 97 ? -6.461 -9.390 -8.722 1.00 98.25 97 GLU A CA 1
ATOM 725 C C . GLU A 1 97 ? -6.365 -9.994 -7.311 1.00 98.25 97 GLU A C 1
ATOM 727 O O . GLU A 1 97 ? -7.369 -10.101 -6.607 1.00 98.25 97 GLU A O 1
ATOM 732 N N . PHE A 1 98 ? -5.157 -10.351 -6.859 1.00 98.31 98 PHE A N 1
ATOM 733 C CA . PHE A 1 98 ? -4.963 -10.882 -5.512 1.00 98.31 98 PHE A CA 1
ATOM 734 C C . PHE A 1 98 ? -5.287 -9.827 -4.450 1.00 98.31 98 PHE A C 1
ATOM 736 O O . PHE A 1 98 ? -6.005 -10.136 -3.496 1.00 98.31 98 PHE A O 1
ATOM 743 N N . ILE A 1 99 ? -4.825 -8.589 -4.641 1.00 98.25 99 ILE A N 1
ATOM 744 C CA . ILE A 1 99 ? -5.110 -7.454 -3.751 1.00 98.25 99 ILE A CA 1
ATOM 745 C C . ILE A 1 99 ? -6.619 -7.162 -3.742 1.00 98.25 99 ILE A C 1
ATOM 747 O O . ILE A 1 99 ? -7.235 -7.079 -2.680 1.00 98.25 99 ILE A O 1
ATOM 751 N N . LEU A 1 100 ? -7.246 -7.094 -4.921 1.00 98.06 100 LEU A N 1
ATOM 7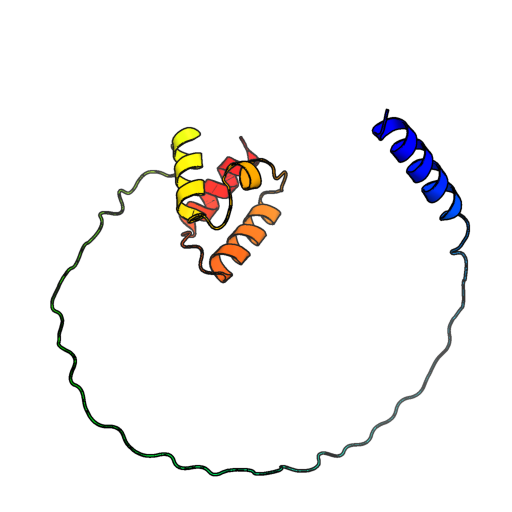52 C CA . LEU A 1 100 ? -8.680 -6.831 -5.069 1.00 98.06 100 LEU A CA 1
ATOM 753 C C . LEU A 1 100 ? -9.575 -7.993 -4.593 1.00 98.06 100 LEU A C 1
ATOM 755 O O . LEU A 1 100 ? -10.781 -7.828 -4.438 1.00 98.06 100 LEU A O 1
ATOM 759 N N . SER A 1 101 ? -9.017 -9.173 -4.328 1.00 98.12 101 SER A N 1
ATOM 760 C CA . SER A 1 101 ? -9.772 -10.296 -3.753 1.00 98.12 101 SER A CA 1
ATOM 761 C C . SER A 1 101 ? -9.842 -10.283 -2.221 1.00 98.12 101 SER A C 1
ATOM 763 O O . SER A 1 101 ? -10.574 -11.090 -1.648 1.00 98.12 101 SER A O 1
ATOM 765 N N . GLN A 1 102 ? -9.089 -9.403 -1.550 1.00 98.38 102 GLN A N 1
ATOM 766 C CA . GLN A 1 102 ? -9.071 -9.337 -0.088 1.00 98.38 102 GLN A CA 1
ATOM 767 C C . GLN A 1 102 ? -10.240 -8.505 0.453 1.00 98.38 102 GLN A C 1
ATOM 769 O O . GLN A 1 102 ? -10.513 -7.406 -0.032 1.00 98.38 102 GLN A O 1
ATOM 774 N N . GLU A 1 103 ? -10.881 -9.019 1.503 1.00 97.44 103 GLU A N 1
ATOM 775 C CA . GLU A 1 103 ? -11.873 -8.310 2.315 1.00 97.44 103 GLU A CA 1
ATOM 776 C C . GLU A 1 103 ? -11.223 -7.962 3.659 1.00 97.44 103 GLU A C 1
ATOM 778 O O . GLU A 1 103 ? -10.982 -8.850 4.478 1.00 97.44 103 GLU A O 1
ATOM 783 N N . MET A 1 104 ? -10.886 -6.688 3.864 1.00 98.00 104 MET A N 1
ATOM 784 C CA . MET A 1 104 ? -10.167 -6.213 5.052 1.00 98.00 104 MET A CA 1
ATOM 785 C C . MET A 1 104 ? -10.744 -4.875 5.522 1.00 98.00 104 MET A C 1
ATOM 787 O O . MET A 1 104 ? -11.216 -4.077 4.709 1.00 98.00 104 MET A O 1
ATOM 791 N N . SER A 1 105 ? -10.704 -4.619 6.831 1.00 98.62 105 SER A N 1
ATOM 792 C CA . SER A 1 105 ? -11.025 -3.303 7.392 1.00 98.62 105 SER A CA 1
ATOM 793 C C . SER A 1 105 ? -9.969 -2.262 7.002 1.00 98.62 105 SER A C 1
ATOM 795 O O . SER A 1 105 ? -8.858 -2.597 6.584 1.00 98.62 105 SER A O 1
ATOM 797 N N . ALA A 1 106 ? -10.281 -0.977 7.193 1.00 98.44 106 ALA A N 1
ATOM 798 C CA . ALA A 1 106 ? -9.308 0.097 6.990 1.00 98.44 106 ALA A CA 1
ATOM 799 C C . ALA A 1 106 ? -8.062 -0.072 7.884 1.00 98.44 106 ALA A C 1
ATOM 801 O O . ALA A 1 106 ? -6.943 0.193 7.446 1.00 98.44 106 ALA A O 1
ATOM 802 N N . GLU A 1 107 ? -8.230 -0.555 9.123 1.00 98.69 107 GLU A N 1
ATOM 803 C CA . GLU A 1 107 ? -7.103 -0.797 10.034 1.00 98.69 107 GLU A CA 1
ATOM 804 C C . GLU A 1 107 ? -6.241 -1.978 9.570 1.00 98.69 107 GLU A C 1
ATOM 806 O O . GLU A 1 107 ? -5.013 -1.924 9.648 1.00 98.69 107 GLU A O 1
ATOM 811 N N . GLU A 1 108 ? -6.872 -3.034 9.055 1.00 98.75 108 GLU A N 1
ATOM 812 C CA . GLU A 1 108 ? -6.182 -4.208 8.520 1.00 98.75 108 GLU A CA 1
ATOM 813 C C . GLU A 1 108 ? -5.407 -3.873 7.236 1.00 98.75 108 GLU A C 1
ATOM 815 O O . GLU A 1 108 ? -4.250 -4.287 7.082 1.00 98.75 108 GLU A O 1
ATOM 820 N N . TRP A 1 109 ? -6.000 -3.080 6.337 1.00 98.69 109 TRP A N 1
ATOM 821 C CA . TRP A 1 109 ? -5.305 -2.547 5.164 1.00 98.69 109 TRP A CA 1
ATOM 822 C C . TRP A 1 109 ? -4.136 -1.651 5.559 1.00 98.69 109 TRP A C 1
ATOM 824 O O . TRP A 1 109 ? -3.037 -1.824 5.035 1.00 98.69 109 TRP A O 1
ATOM 834 N N . SER A 1 110 ? -4.333 -0.759 6.533 1.00 98.75 110 SER A N 1
ATOM 835 C CA . SER A 1 110 ? -3.272 0.107 7.051 1.00 98.75 110 SER A CA 1
ATOM 836 C C . SER A 1 110 ? -2.071 -0.697 7.547 1.00 98.75 110 SER A C 1
ATOM 838 O O . SER A 1 110 ? -0.950 -0.453 7.102 1.00 98.75 110 SER A O 1
ATOM 840 N N . ALA A 1 111 ? -2.305 -1.720 8.376 1.00 98.81 111 ALA A N 1
ATOM 841 C CA . ALA A 1 111 ? -1.245 -2.587 8.888 1.00 98.81 111 ALA A CA 1
ATOM 842 C C . ALA A 1 111 ? -0.544 -3.394 7.781 1.00 98.81 111 ALA A C 1
ATOM 844 O O . ALA A 1 111 ? 0.661 -3.651 7.852 1.00 98.81 111 ALA A O 1
ATOM 845 N N . THR A 1 112 ? -1.288 -3.803 6.753 1.00 98.56 112 THR A N 1
ATOM 846 C CA . THR A 1 112 ? -0.736 -4.536 5.608 1.00 98.56 112 THR A CA 1
ATOM 847 C C . THR A 1 112 ? 0.155 -3.642 4.759 1.00 98.56 112 THR A C 1
ATOM 849 O O . THR A 1 112 ? 1.282 -4.028 4.457 1.00 98.56 112 THR A O 1
ATOM 852 N N . LEU A 1 113 ? -0.306 -2.436 4.430 1.00 98.50 113 LEU A N 1
ATOM 853 C CA . LEU A 1 113 ? 0.475 -1.464 3.670 1.00 98.50 113 LEU A CA 1
ATOM 854 C C . LEU A 1 113 ? 1.702 -0.994 4.459 1.00 98.50 113 LEU A C 1
ATOM 856 O O . LEU A 1 113 ? 2.782 -0.943 3.887 1.00 98.50 113 LEU A O 1
ATOM 860 N N . ASP A 1 114 ? 1.596 -0.785 5.776 1.00 98.81 114 ASP A N 1
ATOM 861 C CA . ASP A 1 114 ? 2.761 -0.495 6.632 1.00 98.81 114 ASP A CA 1
ATOM 862 C C . ASP A 1 114 ? 3.816 -1.600 6.563 1.00 98.81 114 ASP A C 1
ATOM 864 O O . ASP A 1 114 ? 5.019 -1.339 6.511 1.00 98.81 114 ASP A O 1
ATOM 868 N N . ARG A 1 115 ? 3.373 -2.859 6.531 1.00 98.62 115 ARG A N 1
ATOM 869 C CA . ARG A 1 115 ? 4.272 -3.998 6.366 1.00 98.62 115 ARG A CA 1
ATOM 870 C C . ARG A 1 115 ? 4.926 -4.008 4.983 1.00 98.62 115 ARG A C 1
ATOM 872 O O . ARG A 1 115 ? 6.100 -4.354 4.902 1.00 98.62 115 A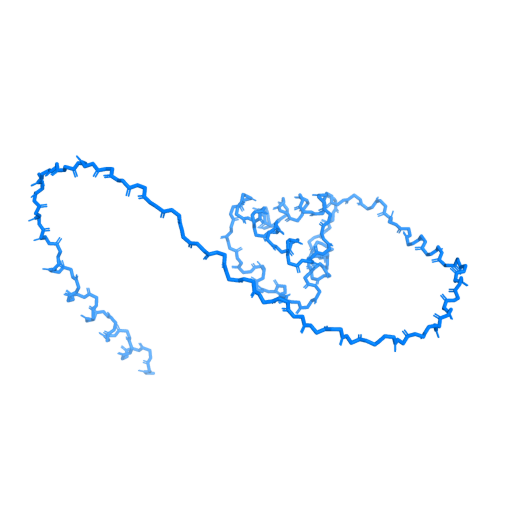RG A O 1
ATOM 879 N N . MET A 1 116 ? 4.196 -3.647 3.925 1.00 98.38 116 MET A N 1
ATOM 880 C CA . MET A 1 116 ? 4.744 -3.570 2.564 1.00 98.38 116 MET A CA 1
ATOM 881 C C . MET A 1 116 ? 5.742 -2.421 2.423 1.00 98.38 116 MET A C 1
ATOM 883 O O . MET A 1 116 ? 6.825 -2.633 1.887 1.00 98.38 116 MET A O 1
ATOM 887 N N . ILE A 1 117 ? 5.450 -1.253 2.997 1.00 98.31 117 ILE A N 1
ATOM 888 C CA . ILE A 1 117 ? 6.392 -0.128 3.095 1.00 98.31 117 ILE A CA 1
ATOM 889 C C . ILE A 1 117 ? 7.646 -0.567 3.862 1.00 98.31 117 ILE A C 1
ATOM 891 O O . ILE A 1 117 ? 8.769 -0.335 3.423 1.00 98.31 117 ILE A O 1
ATOM 895 N N . GLY A 1 118 ? 7.478 -1.315 4.958 1.00 98.31 118 GLY A N 1
ATOM 896 C CA . GLY A 1 118 ? 8.591 -1.927 5.690 1.00 98.31 118 GLY A CA 1
ATOM 897 C C . GLY A 1 118 ? 9.409 -2.942 4.877 1.00 98.31 118 GLY A C 1
ATOM 898 O O . GLY A 1 118 ? 10.569 -3.190 5.204 1.00 98.31 118 GLY A O 1
ATOM 899 N N . TYR A 1 119 ? 8.832 -3.523 3.821 1.00 97.75 119 TYR A N 1
ATOM 900 C CA . TYR A 1 119 ? 9.521 -4.384 2.853 1.00 97.75 119 TYR A CA 1
ATOM 901 C C . TYR A 1 119 ? 10.099 -3.625 1.654 1.00 97.75 119 TYR A C 1
ATOM 903 O O . TYR A 1 119 ? 10.821 -4.232 0.866 1.00 97.75 119 TYR A O 1
ATOM 911 N N . GLY A 1 120 ? 9.855 -2.317 1.557 1.00 97.06 120 GLY A N 1
ATOM 912 C CA . GLY A 1 120 ? 10.394 -1.451 0.512 1.00 97.06 120 GLY A CA 1
ATOM 913 C C . GLY A 1 120 ? 9.391 -1.033 -0.561 1.00 97.06 120 GLY A C 1
ATOM 914 O O . GLY A 1 120 ? 9.827 -0.530 -1.589 1.00 97.06 120 GLY A O 1
ATOM 915 N N . ALA A 1 121 ? 8.084 -1.229 -0.357 1.00 97.75 121 ALA A N 1
ATOM 916 C CA . ALA A 1 121 ? 7.080 -0.641 -1.242 1.00 97.75 121 ALA A CA 1
ATOM 917 C C . ALA A 1 121 ? 7.129 0.894 -1.154 1.00 97.75 121 ALA A C 1
ATOM 919 O O . ALA A 1 121 ? 7.095 1.454 -0.055 1.00 97.75 121 ALA A O 1
ATOM 920 N N . ASP A 1 122 ? 7.190 1.556 -2.307 1.00 97.62 122 ASP A N 1
ATOM 921 C CA . ASP A 1 122 ? 7.306 3.013 -2.414 1.00 97.62 122 ASP A CA 1
ATOM 922 C C . ASP A 1 122 ? 5.926 3.685 -2.404 1.00 97.62 122 ASP A C 1
ATOM 924 O O . ASP A 1 122 ? 5.408 4.130 -3.429 1.00 97.62 122 ASP A O 1
ATOM 928 N N . ILE A 1 123 ? 5.286 3.662 -1.233 1.00 97.38 123 ILE A N 1
ATOM 929 C CA . ILE A 1 123 ? 3.943 4.209 -1.007 1.00 97.38 123 ILE A CA 1
ATOM 930 C C . ILE A 1 123 ? 4.058 5.369 -0.021 1.00 97.38 123 ILE A C 1
ATOM 932 O O . ILE A 1 123 ? 4.465 5.170 1.130 1.00 97.38 123 ILE A O 1
ATOM 936 N N . SER A 1 124 ? 3.682 6.572 -0.453 1.00 96.69 124 SER A N 1
ATOM 937 C CA . SER A 1 124 ? 3.651 7.745 0.421 1.00 96.69 124 SER A CA 1
ATOM 938 C C . SER A 1 124 ? 2.516 7.651 1.457 1.00 96.69 124 SER A C 1
ATOM 940 O O . SER A 1 124 ? 1.564 6.884 1.278 1.00 96.69 124 SER A O 1
ATOM 942 N N . PRO A 1 125 ? 2.571 8.413 2.566 1.00 96.56 125 PRO A N 1
ATOM 943 C CA . PRO A 1 125 ? 1.469 8.471 3.527 1.00 96.56 125 PRO A CA 1
ATOM 944 C C . PRO A 1 125 ? 0.131 8.869 2.889 1.00 96.56 125 PRO A C 1
ATOM 946 O O . PRO A 1 125 ? -0.897 8.270 3.199 1.00 96.56 125 PRO A O 1
ATOM 949 N N . GLU A 1 126 ? 0.151 9.833 1.971 1.00 95.38 126 GLU A N 1
ATOM 950 C CA . GLU A 1 126 ? -1.028 10.330 1.265 1.00 95.38 126 GLU A CA 1
ATOM 951 C C . GLU A 1 126 ? -1.605 9.265 0.320 1.00 95.38 126 GLU A C 1
ATOM 953 O O . GLU A 1 126 ? -2.814 9.028 0.307 1.00 95.38 126 GLU A O 1
ATOM 958 N N . GLU A 1 127 ? -0.743 8.566 -0.424 1.00 97.19 127 GLU A N 1
ATOM 959 C CA . GLU A 1 127 ? -1.143 7.442 -1.278 1.00 97.19 127 GLU A CA 1
ATOM 960 C C . GLU A 1 127 ? -1.715 6.295 -0.457 1.00 97.19 127 GLU A C 1
ATOM 962 O O . GLU A 1 127 ? -2.740 5.723 -0.823 1.00 97.19 127 GLU A O 1
ATOM 967 N N . LYS A 1 128 ? -1.091 5.975 0.680 1.00 98.00 128 LYS A N 1
ATOM 968 C CA . LYS A 1 128 ? -1.580 4.943 1.590 1.00 98.00 128 LYS A CA 1
ATOM 969 C C . LYS A 1 128 ? -3.001 5.262 2.054 1.00 98.00 128 LYS A C 1
ATOM 971 O O . LYS A 1 128 ? -3.853 4.377 2.020 1.00 98.00 128 LYS A O 1
ATOM 976 N N . GLU A 1 129 ? -3.260 6.491 2.493 1.00 97.50 129 GLU A N 1
ATOM 977 C CA . GLU A 1 129 ? -4.591 6.909 2.944 1.00 97.50 129 GLU A CA 1
ATOM 978 C C . GLU A 1 129 ? -5.627 6.812 1.816 1.00 97.50 129 GLU A C 1
ATOM 980 O O . GLU A 1 129 ? -6.673 6.188 2.014 1.00 97.50 129 GLU A O 1
ATOM 985 N N . ALA A 1 130 ? -5.306 7.320 0.622 1.00 97.50 130 ALA A N 1
ATOM 986 C CA . ALA A 1 130 ? -6.196 7.268 -0.538 1.00 97.50 130 ALA A CA 1
ATOM 987 C C . ALA A 1 130 ? -6.493 5.827 -0.996 1.00 97.50 130 ALA A C 1
ATOM 989 O O . ALA A 1 130 ? -7.645 5.474 -1.260 1.00 97.50 130 ALA A O 1
ATOM 990 N N . ILE A 1 131 ? -5.472 4.964 -1.031 1.00 97.81 131 ILE A N 1
ATOM 991 C CA . ILE A 1 131 ? -5.618 3.544 -1.370 1.00 97.81 131 ILE A CA 1
ATOM 992 C C . ILE A 1 131 ? -6.521 2.848 -0.347 1.00 97.81 131 ILE A C 1
ATOM 994 O O . ILE A 1 131 ? -7.424 2.113 -0.738 1.00 97.81 131 ILE A O 1
ATOM 998 N N . ILE A 1 132 ? -6.319 3.074 0.957 1.00 98.38 132 ILE A N 1
ATOM 999 C CA . ILE A 1 132 ? -7.152 2.461 2.004 1.00 98.38 132 ILE A CA 1
ATOM 1000 C C . ILE A 1 132 ? -8.603 2.909 1.867 1.00 98.38 132 ILE A C 1
ATOM 1002 O O . ILE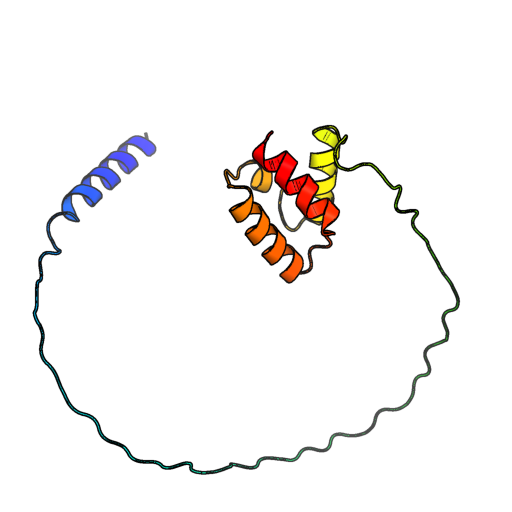 A 1 132 ? -9.496 2.063 1.892 1.00 98.38 132 ILE A O 1
ATOM 1006 N N . GLU A 1 133 ? -8.837 4.217 1.732 1.00 97.56 133 GLU A N 1
ATOM 1007 C CA . GLU A 1 133 ? -10.182 4.774 1.599 1.00 97.56 133 GLU A CA 1
ATOM 1008 C C . GLU A 1 133 ? -10.913 4.183 0.391 1.00 97.56 133 GLU A C 1
ATOM 1010 O O . GLU A 1 133 ? -12.075 3.790 0.509 1.00 97.56 133 GLU A O 1
ATOM 1015 N N . TRP A 1 134 ? -10.235 4.044 -0.746 1.00 97.81 134 TRP A N 1
ATOM 1016 C CA . TRP A 1 134 ? -10.828 3.429 -1.927 1.00 97.81 134 TRP A CA 1
ATOM 1017 C C . TRP A 1 134 ? -11.070 1.922 -1.746 1.00 97.81 134 TRP A C 1
ATOM 1019 O O . TRP A 1 134 ? -12.169 1.436 -2.013 1.00 97.81 134 TRP A O 1
ATOM 1029 N N . LEU A 1 135 ? -10.090 1.172 -1.221 1.00 97.75 135 LEU A N 1
ATOM 1030 C CA . LEU A 1 135 ? -10.180 -0.285 -1.045 1.00 97.75 135 LEU A CA 1
ATOM 1031 C C . LEU A 1 135 ? -11.358 -0.718 -0.164 1.00 97.75 135 LEU A C 1
ATOM 1033 O O . LEU A 1 135 ? -11.909 -1.796 -0.387 1.00 97.75 135 LEU A O 1
ATOM 1037 N N . VAL A 1 136 ? -11.737 0.090 0.830 1.00 97.75 136 VAL A N 1
ATOM 1038 C CA . VAL A 1 136 ? -12.857 -0.226 1.734 1.00 97.75 136 VAL A CA 1
ATOM 1039 C C . VAL A 1 136 ? -14.223 0.230 1.215 1.00 97.75 136 VAL A C 1
ATOM 1041 O O . VAL A 1 136 ? -15.236 -0.210 1.757 1.00 97.75 136 VAL A O 1
ATOM 1044 N N . ASN A 1 137 ? -14.266 1.097 0.197 1.00 95.75 137 ASN A N 1
ATOM 1045 C CA . ASN A 1 137 ? -15.501 1.692 -0.332 1.00 95.75 137 ASN A CA 1
ATOM 1046 C C . ASN A 1 137 ? -15.861 1.259 -1.766 1.00 95.75 137 ASN A C 1
ATOM 1048 O O . ASN A 1 137 ? -16.924 1.656 -2.250 1.00 95.75 137 ASN A O 1
ATOM 1052 N N . ARG A 1 138 ? -15.001 0.487 -2.440 1.00 90.62 138 ARG A N 1
ATOM 1053 C CA . ARG A 1 138 ? -15.243 -0.015 -3.802 1.00 90.62 138 ARG A CA 1
ATOM 1054 C C . ARG A 1 138 ? -16.374 -1.048 -3.906 1.00 90.62 138 ARG A C 1
ATOM 1056 O O . ARG A 1 138 ? -16.631 -1.778 -2.920 1.00 90.62 138 ARG A O 1
#

Mean predicted aligned error: 19.81 Å

pLDDT: mean 74.36, std 22.23, range [38.22, 98.81]